Protein AF-A0A9P3Q0G8-F1 (afdb_monomer)

InterPro domains:
  IPR036397 Ribonuclease H superfamily [G3DSA:3.30.420.10] (2-64)
  IPR038717 Tc1-like transposase, DDE domain [PF13358] (4-34)

pLDDT: mean 92.09, std 9.72, range [51.69, 98.25]

Radius of gyration: 14.91 Å; Cα contacts (8 Å, |Δi|>4): 40; chains: 1; bounding box: 31×30×34 Å

Secondary structure (DSSP, 8-state):
---TT---PPP--TT-GGG-HHHHHHHHHHHHHHHTTT--STHHHHHHHHTS-HHHHHHHHHHTT---

Structure (mmCIF, N/CA/C/O backbone):
data_AF-A0A9P3Q0G8-F1
#
_entry.id   AF-A0A9P3Q0G8-F1
#
loop_
_atom_site.group_PDB
_atom_site.id
_atom_site.type_symbol
_atom_site.label_atom_id
_atom_site.label_alt_id
_atom_site.label_comp_id
_atom_site.label_asym_id
_atom_site.label_entity_id
_atom_site.label_seq_id
_atom_site.pdbx_PDB_ins_code
_atom_site.Cartn_x
_atom_site.Cartn_y
_atom_site.Cartn_z
_atom_site.occupancy
_atom_site.B_iso_or_equiv
_atom_site.auth_seq_id
_atom_site.auth_comp_id
_atom_site.auth_asym_id
_atom_site.auth_atom_id
_atom_site.pdbx_PDB_model_num
ATOM 1 N N . MET A 1 1 ? -12.745 15.266 18.375 1.00 51.69 1 MET A N 1
ATOM 2 C CA . MET A 1 1 ? -12.390 16.623 17.932 1.00 51.69 1 MET A CA 1
ATOM 3 C C . MET A 1 1 ? -12.249 16.504 16.433 1.00 51.69 1 MET A C 1
ATOM 5 O O . MET A 1 1 ? -11.332 15.830 15.992 1.00 51.69 1 MET A O 1
ATOM 9 N N . GLU A 1 2 ? -13.277 16.915 15.696 1.00 55.59 2 GLU A N 1
ATOM 10 C CA . GLU A 1 2 ? -13.223 16.943 14.232 1.00 55.59 2 GLU A CA 1
ATOM 11 C C . GLU A 1 2 ? -12.411 18.188 13.863 1.00 55.59 2 GLU A C 1
ATOM 13 O O . GLU A 1 2 ? -12.707 19.277 14.358 1.00 55.59 2 GLU A O 1
ATOM 18 N N . ASP A 1 3 ? -11.334 18.010 13.098 1.00 66.75 3 ASP A N 1
ATOM 19 C CA . ASP A 1 3 ? -10.545 19.129 12.578 1.00 66.75 3 ASP A CA 1
ATOM 20 C C . ASP A 1 3 ? -11.369 19.904 11.531 1.00 66.75 3 ASP A C 1
ATOM 22 O O . ASP A 1 3 ? -12.367 19.391 11.021 1.00 66.75 3 ASP A O 1
ATOM 26 N N . GLU A 1 4 ? -10.939 21.110 11.146 1.00 71.88 4 GLU A N 1
ATOM 27 C CA . GLU A 1 4 ? -11.605 21.948 10.121 1.00 71.88 4 GLU A CA 1
ATOM 28 C C . GLU A 1 4 ? -11.906 21.206 8.799 1.00 71.88 4 GLU A C 1
ATOM 30 O O . GLU A 1 4 ? -12.808 21.590 8.058 1.00 71.88 4 GLU A O 1
ATOM 35 N N . ALA A 1 5 ? -11.199 20.105 8.522 1.00 80.69 5 AL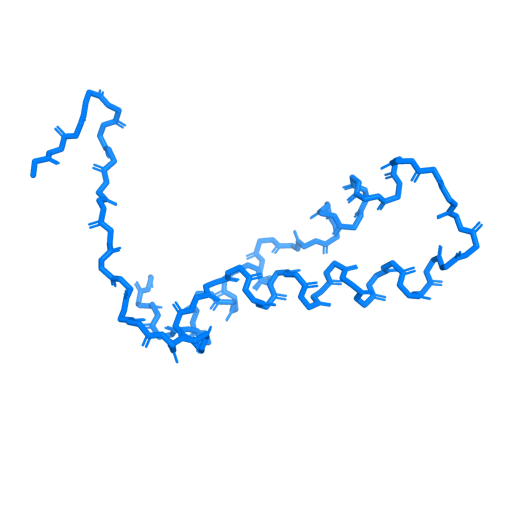A A N 1
ATOM 36 C CA . ALA A 1 5 ? -11.393 19.240 7.359 1.00 80.69 5 ALA A CA 1
ATOM 37 C C . ALA A 1 5 ? -12.464 18.132 7.525 1.00 80.69 5 ALA A C 1
ATOM 39 O O . ALA A 1 5 ? -12.627 17.322 6.616 1.00 80.69 5 ALA A O 1
ATOM 40 N N . SER A 1 6 ? -13.187 18.053 8.653 1.00 85.19 6 SER A N 1
ATOM 41 C CA . SER A 1 6 ? -14.143 16.965 8.965 1.00 85.19 6 SER A CA 1
ATOM 42 C C . SER A 1 6 ? -13.521 15.557 8.956 1.00 85.19 6 SER A C 1
ATOM 44 O O . SER A 1 6 ? -14.180 14.562 8.649 1.00 85.19 6 SER A O 1
ATOM 46 N N . CYS A 1 7 ? -12.237 15.456 9.309 1.00 87.19 7 CYS A N 1
ATOM 47 C CA . CYS A 1 7 ? -11.529 14.184 9.419 1.00 87.19 7 CYS A CA 1
ATOM 48 C C . CYS A 1 7 ? -11.639 13.595 10.829 1.00 87.19 7 CYS A C 1
ATOM 50 O O . CYS A 1 7 ? -11.686 14.312 11.831 1.00 87.19 7 CYS A O 1
ATOM 52 N N . ARG A 1 8 ? -11.634 12.260 10.906 1.00 86.19 8 ARG A N 1
ATOM 53 C CA . ARG A 1 8 ? -11.574 11.513 12.166 1.00 86.19 8 ARG A CA 1
ATOM 54 C C . ARG A 1 8 ? -10.254 10.770 12.263 1.00 86.19 8 ARG A C 1
ATOM 56 O O . ARG A 1 8 ? -9.921 9.978 11.386 1.00 86.19 8 ARG A O 1
ATOM 63 N N . LEU A 1 9 ? -9.533 11.000 13.356 1.00 88.50 9 LEU A N 1
ATOM 64 C CA . LEU A 1 9 ? -8.351 10.219 13.689 1.00 88.50 9 LEU A CA 1
ATOM 65 C C . LEU A 1 9 ? -8.775 8.848 14.224 1.00 88.50 9 LEU A C 1
ATOM 67 O O . LEU A 1 9 ? -9.530 8.762 15.194 1.00 88.50 9 LEU A O 1
ATOM 71 N N . ILE A 1 10 ? -8.272 7.785 13.601 1.00 88.50 10 ILE A N 1
ATOM 72 C CA . ILE A 1 10 ? -8.510 6.405 14.027 1.00 88.50 10 ILE A CA 1
ATOM 73 C C . ILE A 1 10 ? -7.269 5.893 14.757 1.00 88.50 10 ILE A C 1
ATOM 75 O O . ILE A 1 10 ? -6.152 6.025 14.259 1.00 88.50 10 ILE A O 1
ATOM 79 N N . PHE A 1 11 ? -7.460 5.321 15.946 1.00 90.62 11 PHE A N 1
ATOM 80 C CA . PHE A 1 11 ? -6.367 4.733 16.716 1.00 90.62 11 PHE A CA 1
ATOM 81 C C . PHE A 1 11 ? -5.848 3.458 16.040 1.00 90.62 11 PHE A C 1
ATOM 83 O O . PHE A 1 11 ? -6.627 2.557 15.733 1.00 90.62 11 PHE A O 1
ATOM 90 N N . LEU A 1 12 ? -4.528 3.374 15.868 1.00 92.81 12 LEU A N 1
ATOM 91 C CA . LEU A 1 12 ? -3.816 2.179 15.420 1.00 92.81 12 LEU A CA 1
ATOM 92 C C . LEU A 1 12 ? -2.894 1.710 16.560 1.00 92.81 12 LEU A C 1
ATOM 94 O O . LEU A 1 12 ? -2.002 2.470 16.951 1.00 92.81 12 LEU A O 1
ATOM 98 N N . PRO A 1 13 ? -3.081 0.497 17.112 1.00 94.56 13 PRO A N 1
ATOM 99 C CA . PRO A 1 13 ? -2.209 -0.001 18.166 1.00 94.56 13 PRO A CA 1
ATOM 100 C C . PRO A 1 13 ? -0.756 -0.166 17.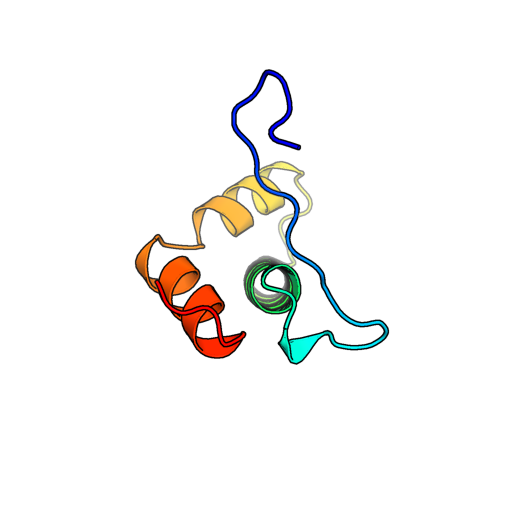676 1.00 94.56 13 PRO A C 1
ATOM 102 O O . PRO A 1 13 ? -0.529 -0.503 16.509 1.00 94.56 13 PRO A O 1
ATOM 105 N N . PRO A 1 14 ? 0.251 0.031 18.549 1.00 96.06 14 PRO A N 1
ATOM 106 C CA . PRO A 1 14 ? 1.651 -0.193 18.196 1.00 96.06 14 PRO A CA 1
ATOM 107 C C . PRO A 1 14 ? 1.899 -1.607 17.656 1.00 96.06 14 PRO A C 1
ATOM 109 O O . PRO A 1 14 ? 1.268 -2.565 18.102 1.00 96.06 14 PRO A O 1
ATOM 112 N N . TYR A 1 15 ? 2.838 -1.733 16.713 1.00 93.19 15 TYR A N 1
ATOM 113 C CA . TYR A 1 15 ? 3.256 -3.013 16.118 1.00 93.19 15 TYR A CA 1
ATOM 114 C C . TYR A 1 15 ? 2.104 -3.872 15.573 1.00 93.19 15 TYR A C 1
ATOM 116 O O . TYR A 1 15 ? 2.206 -5.095 15.558 1.00 93.19 15 TYR A O 1
ATOM 124 N N . SER A 1 16 ? 1.019 -3.241 15.113 1.00 94.81 16 SER A N 1
ATOM 125 C CA . SER A 1 16 ? -0.144 -3.921 14.531 1.00 94.81 16 SER A CA 1
ATOM 126 C C . SER A 1 16 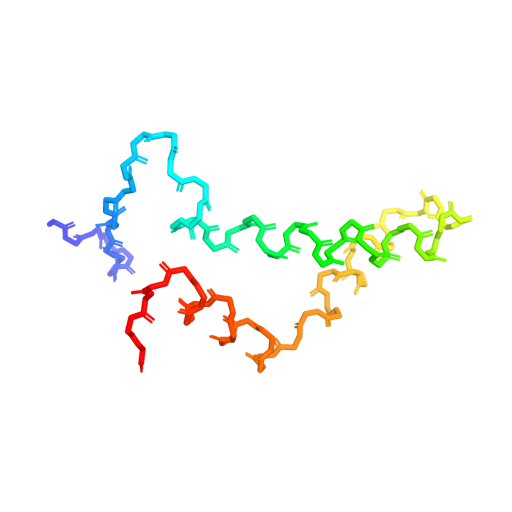? -0.221 -3.692 13.015 1.00 94.81 16 SER A C 1
ATOM 128 O O . SER A 1 16 ? -1.142 -3.019 12.548 1.00 94.81 16 SER A O 1
ATOM 130 N N . PRO A 1 17 ? 0.743 -4.209 12.224 1.00 94.62 17 PRO A N 1
ATOM 131 C CA . PRO A 1 17 ? 0.764 -4.010 10.775 1.00 94.62 17 PRO A CA 1
ATOM 132 C C . PRO A 1 17 ? -0.467 -4.617 10.092 1.00 94.62 17 PRO A C 1
ATOM 134 O O . PRO A 1 17 ? -0.949 -4.063 9.112 1.00 94.62 17 PRO A O 1
ATOM 137 N N . ASP A 1 18 ? -1.035 -5.690 10.649 1.00 93.69 18 ASP A N 1
ATOM 138 C CA . ASP A 1 18 ? -2.240 -6.335 10.112 1.00 93.69 18 ASP A CA 1
ATOM 139 C C . ASP A 1 18 ? -3.459 -5.398 10.109 1.00 93.69 18 ASP A C 1
ATOM 141 O O . ASP A 1 18 ? -4.339 -5.507 9.256 1.00 93.69 18 ASP A O 1
ATOM 145 N N . LEU A 1 19 ? -3.482 -4.430 11.030 1.00 94.00 19 LEU A N 1
ATOM 146 C CA . LEU A 1 19 ? -4.532 -3.418 11.134 1.00 94.00 19 LEU A CA 1
ATOM 147 C C . LEU A 1 19 ? -4.242 -2.175 10.280 1.00 94.00 19 LEU A C 1
ATOM 149 O O . LEU A 1 19 ? -5.057 -1.260 10.247 1.00 94.00 19 LEU A O 1
ATOM 153 N N . ASN A 1 20 ? -3.099 -2.102 9.593 1.00 93.12 20 ASN A N 1
ATOM 154 C CA . ASN A 1 20 ? -2.715 -0.939 8.805 1.00 93.12 20 ASN A CA 1
ATOM 155 C C . ASN A 1 20 ? -2.920 -1.176 7.301 1.00 93.12 20 ASN A C 1
ATOM 157 O O . ASN A 1 20 ? -2.168 -1.896 6.646 1.00 93.12 20 ASN A O 1
ATOM 161 N N . LEU A 1 21 ? -3.901 -0.474 6.733 1.00 90.38 21 LEU A N 1
ATOM 162 C CA . LEU A 1 21 ? -4.310 -0.553 5.322 1.00 90.38 21 LEU A CA 1
ATOM 163 C C . LEU A 1 21 ? -3.151 -0.370 4.333 1.00 90.38 21 LEU A C 1
ATOM 165 O O . LEU A 1 21 ? -3.154 -0.931 3.232 1.00 90.38 21 LEU A O 1
ATOM 169 N N . ILE A 1 22 ? -2.159 0.441 4.710 1.00 94.31 22 ILE A N 1
ATOM 170 C CA . ILE A 1 22 ? -1.048 0.786 3.827 1.00 94.31 22 ILE A CA 1
ATOM 171 C C . ILE A 1 22 ? -0.141 -0.417 3.539 1.00 94.31 22 ILE A C 1
ATOM 173 O O . ILE A 1 22 ? 0.502 -0.451 2.491 1.00 94.31 22 ILE A O 1
ATOM 177 N N . GLU A 1 23 ? -0.118 -1.430 4.409 1.00 96.62 23 GLU A N 1
ATOM 178 C CA . GLU A 1 23 ? 0.746 -2.604 4.249 1.00 96.62 23 GLU A CA 1
ATOM 179 C C . GLU A 1 23 ? 0.370 -3.415 3.004 1.00 96.62 23 GLU A C 1
ATOM 181 O O . GLU A 1 23 ? 1.227 -3.765 2.184 1.00 96.62 23 GLU A O 1
ATOM 186 N N . GLN A 1 24 ? -0.926 -3.661 2.799 1.00 95.50 24 GLN A N 1
ATOM 187 C CA . GLN A 1 24 ? -1.413 -4.386 1.624 1.00 95.50 24 GLN A CA 1
ATOM 188 C C . GLN A 1 24 ? -1.284 -3.555 0.347 1.00 95.50 24 GLN A C 1
ATOM 190 O O . GLN A 1 24 ? -0.855 -4.084 -0.683 1.00 95.50 24 GLN A O 1
ATOM 195 N N . ALA A 1 25 ? -1.554 -2.249 0.422 1.00 96.56 25 ALA A N 1
ATOM 196 C CA . ALA A 1 25 ? -1.334 -1.335 -0.694 1.00 96.56 25 ALA A CA 1
ATOM 197 C C . ALA A 1 25 ? 0.145 -1.318 -1.125 1.00 96.56 25 ALA A C 1
ATOM 199 O O . ALA A 1 25 ? 0.454 -1.491 -2.307 1.00 96.56 25 ALA A O 1
ATOM 200 N N . PHE A 1 26 ? 1.083 -1.208 -0.178 1.00 96.69 26 PHE A N 1
ATOM 201 C CA . PHE A 1 26 ? 2.513 -1.275 -0.479 1.00 96.69 26 PHE A CA 1
ATOM 202 C C . PHE A 1 26 ? 2.947 -2.647 -0.983 1.00 96.69 26 PHE A C 1
ATOM 204 O O . PHE A 1 26 ? 3.833 -2.722 -1.835 1.00 96.69 26 PHE A O 1
ATOM 211 N N . SER A 1 27 ? 2.356 -3.736 -0.493 1.00 96.62 27 SER A N 1
ATOM 212 C CA . SER A 1 27 ? 2.609 -5.074 -1.033 1.00 96.62 27 SER A CA 1
ATOM 213 C C . SER A 1 27 ? 2.233 -5.155 -2.518 1.00 96.62 27 SER A C 1
ATOM 215 O O . SER A 1 27 ? 3.057 -5.574 -3.334 1.00 96.62 27 SER A O 1
ATOM 217 N N . ALA A 1 28 ? 1.050 -4.653 -2.891 1.00 96.94 28 ALA A N 1
ATOM 218 C CA . ALA A 1 28 ? 0.586 -4.602 -4.279 1.00 96.94 28 ALA A CA 1
ATOM 219 C C . ALA A 1 28 ? 1.481 -3.718 -5.166 1.00 96.94 28 ALA A C 1
ATOM 221 O O . ALA A 1 28 ? 1.8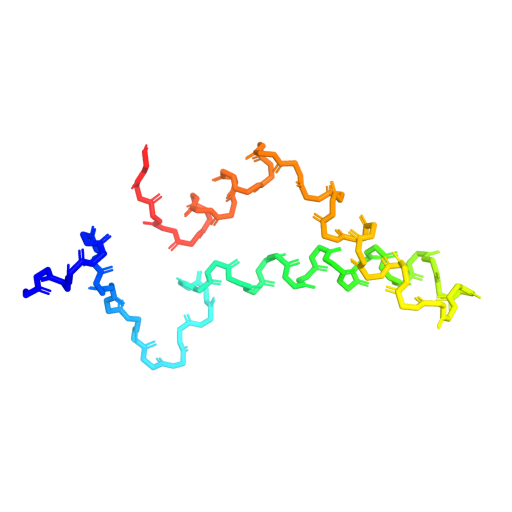85 -4.141 -6.252 1.00 96.94 28 ALA A O 1
ATOM 222 N N . ILE A 1 29 ? 1.865 -2.530 -4.684 1.00 97.94 29 ILE A N 1
ATOM 223 C CA . ILE A 1 29 ? 2.791 -1.632 -5.391 1.00 97.94 29 ILE A CA 1
ATOM 224 C C . ILE A 1 29 ? 4.140 -2.323 -5.609 1.00 97.94 29 ILE A C 1
ATOM 226 O O . ILE A 1 29 ? 4.630 -2.379 -6.735 1.00 97.94 29 ILE A O 1
ATOM 230 N N . LYS A 1 30 ? 4.732 -2.914 -4.564 1.00 97.31 30 LYS A N 1
ATOM 231 C CA . LYS A 1 30 ? 6.007 -3.642 -4.676 1.00 97.31 30 LYS A CA 1
ATOM 232 C C . LYS A 1 30 ? 5.911 -4.797 -5.670 1.00 97.31 30 LYS A C 1
ATOM 234 O O . LYS A 1 30 ? 6.850 -4.999 -6.435 1.00 97.31 30 LYS A O 1
ATOM 239 N N . ALA A 1 31 ? 4.809 -5.546 -5.675 1.00 98.06 31 ALA A N 1
ATOM 240 C CA . ALA A 1 31 ? 4.595 -6.629 -6.631 1.00 98.06 31 ALA A CA 1
ATOM 241 C C . ALA A 1 31 ? 4.563 -6.109 -8.078 1.00 98.06 31 ALA A C 1
ATOM 243 O O . ALA A 1 31 ? 5.261 -6.652 -8.935 1.00 98.06 31 ALA A O 1
ATOM 244 N N . TYR A 1 32 ? 3.843 -5.011 -8.332 1.00 98.25 32 TYR A N 1
ATOM 245 C CA . TYR A 1 32 ? 3.808 -4.362 -9.644 1.00 98.25 32 TYR A CA 1
ATOM 246 C C . TYR A 1 32 ? 5.202 -3.906 -10.091 1.00 98.25 32 TYR A C 1
ATOM 248 O O . TYR A 1 32 ? 5.612 -4.175 -11.221 1.00 98.25 32 TYR A O 1
ATOM 256 N N . LEU A 1 33 ? 5.951 -3.249 -9.201 1.00 97.94 33 LEU A N 1
ATOM 257 C CA . LEU A 1 33 ? 7.302 -2.762 -9.487 1.00 97.94 33 LEU A CA 1
ATOM 258 C C . LEU A 1 33 ? 8.278 -3.902 -9.784 1.00 97.94 33 LEU A C 1
ATOM 260 O O . LEU A 1 33 ? 9.079 -3.788 -10.703 1.00 97.94 33 LEU A O 1
ATOM 264 N N . ARG A 1 34 ? 8.189 -5.025 -9.059 1.00 97.75 34 ARG A N 1
ATOM 265 C CA . ARG A 1 34 ? 9.007 -6.219 -9.334 1.00 97.75 34 ARG A CA 1
ATOM 266 C C . ARG A 1 34 ? 8.719 -6.806 -10.713 1.00 97.75 34 ARG A C 1
ATOM 268 O O . ARG A 1 34 ? 9.644 -7.244 -11.385 1.00 97.75 34 ARG A O 1
ATOM 275 N N . TRP A 1 35 ? 7.459 -6.792 -11.144 1.00 98.00 35 TRP A N 1
ATOM 276 C CA . TRP A 1 35 ? 7.093 -7.222 -12.495 1.00 98.00 35 TRP A CA 1
ATOM 277 C C . TRP A 1 35 ? 7.658 -6.278 -13.566 1.00 98.00 35 TRP A C 1
ATOM 279 O O . TRP A 1 35 ? 8.063 -6.714 -14.638 1.00 98.00 35 TRP A O 1
ATOM 289 N N . HIS A 1 36 ? 7.728 -4.983 -13.261 1.00 97.50 36 HIS A N 1
ATOM 290 C CA . HIS A 1 36 ? 8.217 -3.939 -14.162 1.00 97.50 36 HIS A CA 1
ATOM 291 C C . HIS A 1 36 ? 9.650 -3.496 -13.833 1.00 97.50 36 HIS A C 1
ATOM 293 O O . HIS A 1 36 ? 9.994 -2.344 -14.074 1.00 97.50 36 HIS A O 1
ATOM 299 N N . TRP A 1 37 ? 10.488 -4.390 -13.296 1.00 96.69 37 TRP A N 1
ATOM 300 C CA . TRP A 1 37 ? 11.803 -4.058 -12.721 1.00 96.69 37 TRP A CA 1
ATOM 301 C C . TRP A 1 37 ? 12.765 -3.334 -13.677 1.00 96.69 37 TRP A C 1
ATOM 303 O O . TRP A 1 37 ? 13.671 -2.635 -13.233 1.00 96.69 37 TRP A O 1
ATOM 313 N N . HIS A 1 38 ? 12.574 -3.504 -14.983 1.00 97.56 38 HIS A N 1
ATOM 314 C CA . HIS A 1 38 ? 13.345 -2.850 -16.042 1.00 97.56 38 HIS A CA 1
ATOM 315 C C . HIS A 1 38 ? 12.971 -1.373 -16.262 1.00 97.56 38 HIS A C 1
ATOM 317 O O . HIS A 1 38 ? 13.731 -0.643 -16.894 1.00 97.56 38 HIS A O 1
ATOM 323 N N . ASP A 1 39 ? 11.823 -0.912 -15.762 1.00 96.75 39 ASP A N 1
ATOM 324 C CA . ASP A 1 39 ? 11.427 0.492 -15.845 1.00 96.75 39 ASP A CA 1
ATOM 325 C C . ASP A 1 39 ? 11.892 1.255 -14.597 1.00 96.75 39 ASP A C 1
ATOM 327 O O . ASP A 1 39 ? 11.347 1.098 -13.506 1.00 96.75 39 ASP A O 1
ATOM 331 N N . MET A 1 40 ? 12.907 2.102 -14.775 1.00 94.50 40 MET A N 1
ATOM 332 C CA . MET A 1 40 ? 13.493 2.928 -13.713 1.00 94.50 40 MET A CA 1
ATOM 333 C C . MET A 1 40 ? 12.888 4.341 -13.640 1.00 94.50 40 MET A C 1
ATOM 335 O O . MET A 1 40 ? 13.379 5.191 -12.895 1.00 94.50 40 MET A O 1
ATOM 339 N N . SER A 1 41 ? 11.852 4.640 -14.428 1.00 97.25 41 SER A N 1
ATOM 340 C CA . SER A 1 41 ? 11.220 5.959 -14.429 1.00 97.25 41 SER A CA 1
ATOM 341 C C . SER A 1 41 ? 10.358 6.166 -13.185 1.00 97.25 41 SER A C 1
ATOM 343 O O . SER A 1 41 ? 9.672 5.261 -12.731 1.00 97.25 41 SER A O 1
ATOM 345 N N . VAL A 1 42 ? 10.269 7.398 -12.679 1.00 95.38 42 VAL A N 1
ATOM 346 C CA . VAL A 1 42 ? 9.340 7.729 -11.576 1.00 95.38 42 VAL A CA 1
ATOM 347 C C . VAL A 1 42 ? 7.877 7.453 -11.964 1.00 95.38 42 VAL A C 1
ATOM 349 O O . VAL A 1 42 ? 7.043 7.136 -11.115 1.00 95.38 42 VAL A O 1
ATOM 352 N N . SER A 1 43 ? 7.564 7.495 -13.264 1.00 97.25 43 SER A N 1
ATOM 353 C CA . SER A 1 43 ? 6.220 7.227 -13.783 1.00 97.25 43 SER A CA 1
ATOM 354 C C . SER A 1 43 ? 5.711 5.812 -13.474 1.00 97.25 43 SER A C 1
ATOM 356 O O . SER A 1 43 ? 4.500 5.618 -13.342 1.00 97.25 43 SER A O 1
ATOM 358 N N . VAL A 1 44 ? 6.610 4.832 -13.296 1.00 98.00 44 VAL A N 1
ATOM 359 C CA . VAL A 1 44 ? 6.234 3.451 -12.956 1.00 98.00 44 VAL A CA 1
ATOM 360 C C . VAL A 1 44 ? 5.581 3.360 -11.577 1.00 98.00 44 VAL A C 1
ATOM 362 O O . VAL A 1 44 ? 4.663 2.564 -11.394 1.00 98.00 44 VAL A O 1
ATOM 365 N N . ILE A 1 45 ? 5.974 4.227 -10.637 1.00 96.94 45 ILE A N 1
ATOM 366 C CA . ILE A 1 45 ? 5.363 4.323 -9.305 1.00 96.94 45 ILE A CA 1
ATOM 367 C C . ILE A 1 45 ? 3.924 4.821 -9.444 1.00 96.94 45 ILE A C 1
ATOM 369 O O . ILE A 1 45 ? 3.007 4.231 -8.879 1.00 96.94 45 ILE A O 1
ATOM 373 N N . GLY A 1 46 ? 3.710 5.855 -10.265 1.00 97.19 46 GLY A N 1
ATOM 374 C CA . GLY A 1 46 ? 2.373 6.366 -10.565 1.00 97.19 46 GLY A CA 1
ATOM 375 C C . GLY A 1 46 ? 1.463 5.287 -11.154 1.00 97.19 46 GLY A C 1
ATOM 376 O O . GLY A 1 46 ? 0.334 5.123 -10.694 1.00 97.19 46 GLY A O 1
ATOM 377 N N . ARG A 1 47 ? 1.960 4.499 -12.116 1.00 97.94 47 ARG A N 1
ATOM 378 C CA . ARG A 1 47 ? 1.207 3.369 -12.689 1.00 97.94 47 ARG A CA 1
ATOM 379 C C . ARG A 1 47 ? 0.941 2.260 -11.672 1.00 97.94 47 ARG A C 1
ATOM 381 O O . ARG A 1 47 ? -0.168 1.740 -11.644 1.00 97.94 47 ARG A O 1
ATOM 388 N N . ALA A 1 48 ? 1.904 1.946 -10.805 1.00 97.94 48 ALA A N 1
ATOM 389 C CA . ALA A 1 48 ? 1.719 0.973 -9.730 1.00 97.94 48 ALA A CA 1
ATOM 390 C C . ALA A 1 48 ? 0.594 1.390 -8.768 1.00 97.94 48 ALA A C 1
ATOM 392 O O . ALA A 1 48 ? -0.232 0.558 -8.401 1.00 97.94 48 ALA A O 1
ATOM 393 N N . CYS A 1 49 ? 0.514 2.677 -8.413 1.00 97.06 49 CYS A N 1
ATOM 394 C CA . CYS A 1 49 ? -0.591 3.209 -7.612 1.00 97.06 49 CYS A CA 1
ATOM 395 C C . CYS A 1 49 ? -1.935 3.107 -8.351 1.00 97.06 49 CYS A C 1
ATOM 397 O O . CYS A 1 49 ? -2.914 2.655 -7.767 1.00 97.06 49 CYS A O 1
ATOM 399 N N . HIS A 1 50 ? -1.982 3.462 -9.642 1.00 97.00 50 HIS A N 1
ATOM 400 C CA . HIS A 1 50 ? -3.205 3.363 -10.456 1.00 97.00 50 HIS A CA 1
ATOM 401 C C . HIS A 1 50 ? -3.659 1.917 -10.713 1.00 97.00 50 HIS A C 1
ATOM 403 O O . HIS A 1 50 ? -4.819 1.690 -11.044 1.00 97.00 50 HIS A O 1
ATOM 409 N N . ASN A 1 51 ? -2.769 0.935 -10.550 1.00 96.94 51 ASN A N 1
ATOM 410 C CA . ASN A 1 51 ? -3.107 -0.481 -10.667 1.00 96.94 51 ASN A CA 1
ATOM 411 C C . ASN A 1 51 ? -3.937 -0.999 -9.474 1.00 96.94 51 ASN A C 1
ATOM 413 O O . ASN A 1 51 ? -4.532 -2.074 -9.555 1.00 96.94 51 ASN A O 1
ATOM 417 N N . ILE A 1 52 ? -3.998 -0.260 -8.361 1.00 97.56 52 ILE A N 1
ATOM 418 C CA . ILE A 1 52 ? -4.886 -0.589 -7.244 1.00 97.56 52 ILE A CA 1
ATOM 419 C C . ILE A 1 52 ? -6.309 -0.159 -7.612 1.00 97.56 52 ILE A C 1
ATOM 421 O O . ILE A 1 52 ? -6.632 1.026 -7.653 1.00 97.56 52 ILE A O 1
ATOM 425 N N . THR A 1 53 ? -7.175 -1.136 -7.868 1.00 97.25 53 THR A N 1
ATOM 426 C CA . THR A 1 53 ? -8.586 -0.8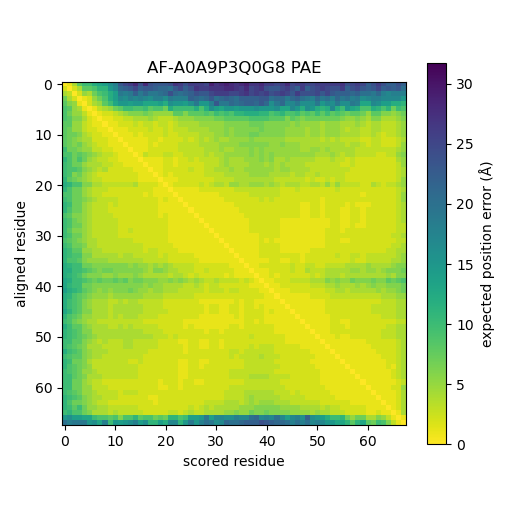82 -8.180 1.00 97.25 53 THR A CA 1
ATOM 427 C C . THR A 1 53 ? -9.386 -0.536 -6.920 1.00 97.25 53 THR A C 1
ATOM 429 O O . THR A 1 53 ? -8.999 -0.933 -5.815 1.00 97.25 53 THR A O 1
ATOM 432 N N . PRO A 1 54 ? -10.556 0.120 -7.052 1.00 96.56 54 PRO A N 1
ATOM 433 C CA . PRO A 1 54 ? -11.460 0.324 -5.922 1.00 96.56 54 PRO A CA 1
ATOM 434 C C . PRO A 1 54 ? -11.832 -0.985 -5.216 1.00 96.56 54 PRO A C 1
ATOM 436 O O . PRO A 1 54 ? -11.892 -1.030 -3.994 1.00 96.56 54 PRO A O 1
ATOM 439 N N . GLN A 1 55 ? -12.030 -2.073 -5.964 1.00 96.56 55 GLN A N 1
ATOM 440 C CA . GLN A 1 55 ? -12.344 -3.394 -5.412 1.00 96.56 55 GLN A CA 1
ATOM 441 C C . GLN A 1 55 ? -11.179 -3.975 -4.601 1.00 96.56 55 GLN A C 1
ATOM 443 O O . GLN A 1 55 ? -11.405 -4.579 -3.554 1.00 96.56 55 GLN A O 1
ATOM 448 N N . ALA A 1 56 ? -9.936 -3.783 -5.054 1.00 95.50 56 ALA A N 1
ATOM 449 C CA . ALA A 1 56 ? -8.757 -4.188 -4.294 1.00 95.50 56 ALA A CA 1
ATOM 450 C C . ALA A 1 56 ? -8.626 -3.364 -3.007 1.00 95.50 56 ALA A C 1
ATOM 452 O O . ALA A 1 56 ? -8.458 -3.942 -1.936 1.00 95.50 56 ALA A O 1
ATOM 453 N N . ALA A 1 57 ? -8.797 -2.039 -3.098 1.00 95.69 57 ALA A N 1
ATOM 454 C CA . ALA A 1 57 ? -8.799 -1.154 -1.936 1.00 95.69 57 ALA A CA 1
ATOM 455 C C . ALA A 1 57 ? -9.856 -1.583 -0.909 1.00 95.69 57 ALA A C 1
ATOM 457 O O . ALA A 1 57 ? -9.532 -1.755 0.263 1.00 95.69 57 ALA A O 1
ATOM 458 N N . TRP A 1 58 ? -11.083 -1.865 -1.357 1.00 95.31 58 TRP A N 1
ATOM 459 C CA . TRP A 1 58 ? -12.148 -2.439 -0.530 1.00 95.31 58 TRP A CA 1
ATOM 460 C C . TRP A 1 58 ? -11.724 -3.730 0.180 1.00 95.31 58 TRP A C 1
ATOM 462 O O . TRP A 1 58 ? -11.966 -3.902 1.376 1.00 95.31 58 TRP A O 1
ATOM 472 N N . GLY A 1 59 ? -11.056 -4.627 -0.547 1.00 95.00 59 GLY A N 1
ATOM 473 C CA . GLY A 1 59 ? -10.478 -5.843 0.017 1.00 95.00 59 GLY A CA 1
ATOM 474 C C . GLY A 1 59 ? -9.459 -5.559 1.121 1.00 95.00 59 GLY A C 1
ATOM 475 O O . G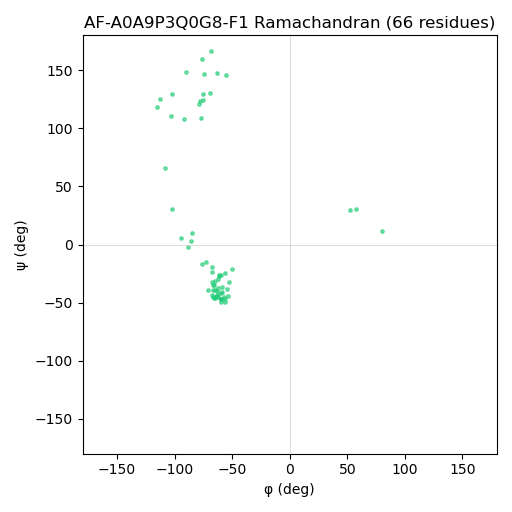LY A 1 59 ? -9.442 -6.289 2.111 1.00 95.00 59 GLY A O 1
ATOM 476 N N . PHE A 1 60 ? -8.669 -4.489 0.994 1.00 95.50 60 PHE A N 1
ATOM 477 C CA . PHE A 1 60 ? -7.679 -4.120 2.005 1.00 95.50 60 PHE A CA 1
ATOM 478 C C . PHE A 1 60 ? -8.328 -3.657 3.310 1.00 95.50 60 PHE A C 1
ATOM 480 O O . PHE A 1 60 ? -7.960 -4.122 4.385 1.00 95.50 60 PHE A O 1
ATOM 487 N N . PHE A 1 61 ? -9.375 -2.829 3.220 1.00 94.56 61 PHE A N 1
ATOM 488 C CA . PHE A 1 61 ? -10.163 -2.438 4.394 1.00 94.56 61 PHE A CA 1
ATOM 489 C C . PHE A 1 61 ? -10.722 -3.637 5.144 1.00 94.56 61 PHE A C 1
ATOM 491 O O . PHE A 1 61 ? -10.519 -3.768 6.353 1.00 94.56 61 PHE A O 1
ATOM 498 N N . LYS A 1 62 ? -11.359 -4.550 4.412 1.00 94.19 62 LYS A N 1
ATOM 499 C CA . LYS A 1 62 ? -11.933 -5.755 5.003 1.00 94.19 62 LYS A CA 1
ATOM 500 C C . LYS A 1 62 ? -10.869 -6.644 5.651 1.00 94.19 62 LYS A C 1
ATOM 502 O O . LYS A 1 62 ? -11.101 -7.172 6.735 1.00 94.19 62 LYS A O 1
ATO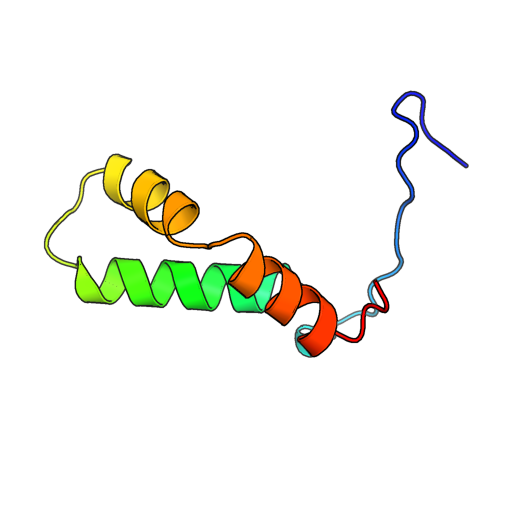M 507 N N . ALA A 1 63 ? -9.722 -6.821 4.997 1.00 93.81 63 ALA A N 1
ATOM 508 C CA . ALA A 1 63 ? -8.639 -7.657 5.507 1.00 93.81 63 ALA A CA 1
ATOM 509 C C . ALA A 1 63 ? -7.984 -7.078 6.771 1.00 93.81 63 ALA A C 1
ATOM 511 O O . ALA A 1 63 ? -7.602 -7.850 7.645 1.00 93.81 63 ALA A O 1
ATOM 512 N N . SER A 1 64 ? -7.931 -5.750 6.907 1.00 93.88 64 SER A N 1
ATOM 513 C CA . SER A 1 64 ? -7.453 -5.070 8.119 1.00 93.88 64 SER A CA 1
ATOM 514 C C . SER A 1 64 ? -8.521 -4.896 9.210 1.00 93.88 64 SER A C 1
ATOM 516 O O . SER A 1 64 ? -8.289 -4.198 10.194 1.00 93.88 64 SER A O 1
ATOM 518 N N . GLY A 1 65 ? -9.690 -5.530 9.069 1.00 92.00 65 GLY A N 1
ATOM 519 C CA . GLY A 1 65 ? -10.735 -5.542 10.099 1.00 92.00 65 GLY A CA 1
ATOM 520 C C . GLY A 1 65 ? -11.611 -4.288 10.147 1.00 92.00 65 GLY A C 1
ATOM 521 O O . GLY A 1 65 ? -12.393 -4.130 11.085 1.00 92.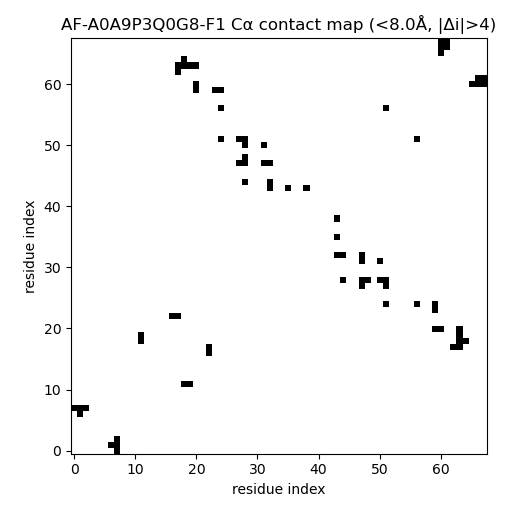00 65 GLY A O 1
ATOM 522 N N . TYR A 1 66 ? -11.524 -3.411 9.145 1.00 89.81 66 TYR A N 1
ATOM 523 C CA . TYR A 1 66 ? -12.415 -2.263 9.039 1.00 89.81 66 TYR A CA 1
ATOM 524 C C . TYR A 1 66 ? -13.766 -2.713 8.484 1.00 89.81 66 TYR A C 1
ATOM 526 O O . TYR A 1 66 ? -13.855 -3.271 7.387 1.00 89.81 66 TYR A O 1
ATOM 534 N N . VAL A 1 67 ? -14.823 -2.470 9.262 1.00 77.12 67 VAL A N 1
ATOM 535 C CA . VAL A 1 67 ? -16.202 -2.562 8.778 1.00 77.12 67 VAL A CA 1
ATOM 536 C C . VAL A 1 67 ? -16.456 -1.336 7.927 1.00 77.12 67 VAL A C 1
ATOM 538 O O . VAL A 1 67 ? -16.183 -0.214 8.358 1.00 77.12 67 VAL A O 1
ATOM 541 N N . VAL A 1 68 ? -16.968 -1.563 6.729 1.00 61.41 68 VAL A N 1
ATOM 542 C CA . VAL A 1 68 ? -17.257 -0.498 5.786 1.00 61.41 68 VAL A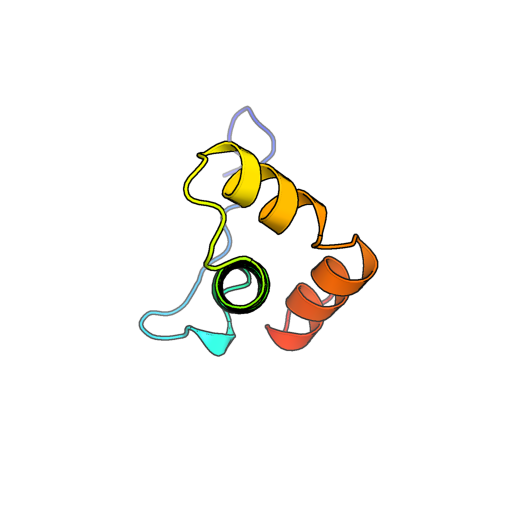 CA 1
ATOM 543 C C . VAL A 1 68 ? -18.605 -0.685 5.134 1.00 61.41 68 VAL A C 1
ATOM 545 O O . VAL A 1 68 ? -19.028 -1.858 5.017 1.00 61.41 68 VAL A O 1
#

Organism: Lyophyllum shimeji (NCBI:txid47721)

Solvent-accessible surface area (backbone atoms only — not comparable to full-atom values): 4257 Å² total; per-residue (Å²): 130,68,49,100,83,73,49,77,90,75,93,74,68,83,94,45,61,70,59,38,54,62,54,59,54,50,50,53,31,52,54,46,45,63,76,42,62,88,59,84,54,75,64,53,56,58,50,30,58,67,66,59,43,74,69,54,52,52,51,35,40,50,71,30,68,47,87,129

Foldseek 3Di:
DQPPVRDDDDDDDPPLVQLPLVNQLVVQLVVQCVVVVVDPDPVSSVVSNVVCDPVNSVVSCVRSPHDD

Nearest PDB structures (foldseek):
  8g0k-assembly2_C  TM=4.513E-01  e=7.528E+00  Bacteroides

Sequence (68 aa):
MEDEASCRLIFLPPYSPDLNLIEQAFSAIKAYLRWHWHDMSVSVIGRACHNITPQAAWGFFKASGYVV

Mean predicted aligned error: 4.72 Å